Protein AF-A0A821K163-F1 (afdb_monomer_lite)

pLDDT: mean 79.91, std 12.19, range [38.62, 91.5]

Radius of gyration: 20.78 Å; chains: 1; bounding box: 49×16×61 Å

Structure (mmCIF, N/CA/C/O backbone):
data_AF-A0A821K163-F1
#
_entry.id   AF-A0A821K163-F1
#
loop_
_atom_site.group_PDB
_atom_site.id
_atom_site.type_symbol
_atom_site.label_atom_id
_atom_site.label_alt_id
_atom_site.label_comp_id
_atom_site.label_asym_id
_atom_site.label_entity_id
_atom_site.label_seq_id
_atom_site.pdbx_PDB_ins_code
_atom_site.Cartn_x
_atom_site.Cartn_y
_atom_site.Cartn_z
_atom_site.occupancy
_atom_site.B_iso_or_equiv
_atom_site.auth_seq_id
_atom_site.auth_comp_id
_atom_site.auth_asym_id
_atom_site.auth_atom_id
_atom_site.pdbx_PDB_model_num
ATOM 1 N N . MET A 1 1 ? -6.308 3.502 32.972 1.00 62.50 1 MET A N 1
ATOM 2 C CA . MET A 1 1 ? -5.174 3.258 32.047 1.00 62.50 1 MET A CA 1
ATOM 3 C C . MET A 1 1 ? -5.511 2.286 30.923 1.00 62.50 1 MET A C 1
ATOM 5 O O . MET A 1 1 ? -5.380 2.694 29.782 1.00 62.50 1 MET A O 1
ATOM 9 N N . ARG A 1 2 ? -6.003 1.063 31.192 1.00 69.50 2 ARG A N 1
ATOM 10 C CA . ARG A 1 2 ? -6.316 0.059 30.147 1.00 69.50 2 ARG A CA 1
ATOM 11 C C . ARG A 1 2 ? -7.212 0.580 29.007 1.00 69.50 2 ARG A C 1
ATOM 13 O O . ARG A 1 2 ? -6.860 0.394 27.849 1.00 69.50 2 ARG A O 1
ATOM 20 N N . GLN A 1 3 ? -8.309 1.270 29.334 1.00 70.38 3 GLN A N 1
ATOM 21 C CA . GLN A 1 3 ? -9.226 1.838 28.335 1.00 70.38 3 GLN A CA 1
ATOM 22 C C 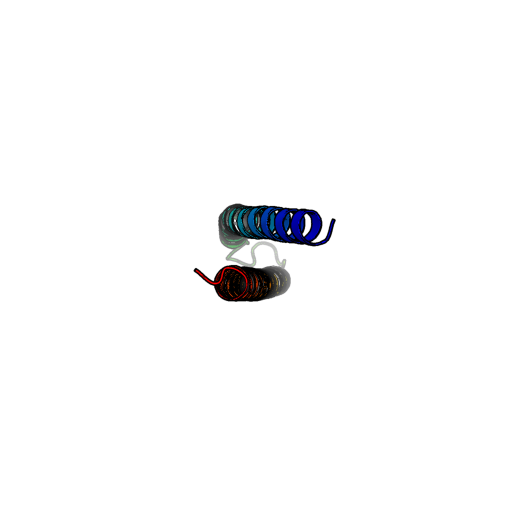. GLN A 1 3 ? -8.562 2.934 27.490 1.00 70.38 3 GLN A C 1
ATOM 24 O O . GLN A 1 3 ? -8.584 2.869 26.270 1.00 70.38 3 GLN A O 1
ATOM 29 N N . ILE A 1 4 ? -7.863 3.866 28.143 1.00 73.12 4 ILE A N 1
ATOM 30 C CA . ILE A 1 4 ? -7.122 4.951 27.482 1.00 73.12 4 ILE A CA 1
ATOM 31 C C . ILE A 1 4 ? -6.105 4.381 26.479 1.00 73.12 4 ILE A C 1
ATOM 33 O O . ILE A 1 4 ? -6.039 4.824 25.337 1.00 73.12 4 ILE A O 1
ATOM 37 N N . THR A 1 5 ? -5.340 3.356 26.866 1.00 80.38 5 THR A N 1
ATOM 38 C CA . THR A 1 5 ? -4.379 2.693 25.969 1.00 80.38 5 THR A CA 1
ATOM 39 C C . THR A 1 5 ? -5.063 2.005 24.782 1.00 80.38 5 THR A C 1
ATOM 41 O O . THR A 1 5 ? -4.521 2.036 23.676 1.00 80.38 5 THR A O 1
ATOM 44 N N . LYS A 1 6 ? -6.245 1.407 24.987 1.00 80.00 6 LYS A N 1
ATOM 45 C CA . LYS A 1 6 ? -7.046 0.805 23.910 1.00 80.00 6 LYS A CA 1
ATOM 46 C C . LYS A 1 6 ? 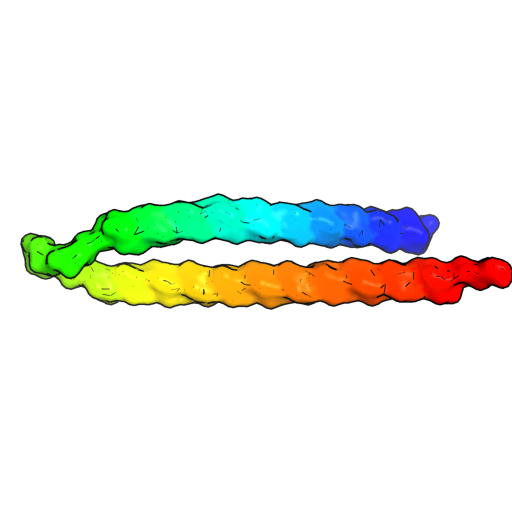-7.522 1.872 22.919 1.00 80.00 6 LYS A C 1
ATOM 48 O O . LYS A 1 6 ? -7.300 1.721 21.719 1.00 80.00 6 LYS A O 1
ATOM 53 N N . ASP A 1 7 ? -8.060 2.981 23.415 1.00 82.12 7 ASP A N 1
ATOM 54 C CA . ASP A 1 7 ? -8.554 4.081 22.581 1.00 82.12 7 ASP A CA 1
ATOM 55 C C . ASP A 1 7 ? -7.426 4.725 21.761 1.00 82.12 7 ASP A C 1
ATOM 57 O O . ASP A 1 7 ? -7.591 4.964 20.563 1.00 82.12 7 ASP A O 1
ATOM 61 N N . PHE A 1 8 ? -6.249 4.936 22.365 1.00 85.62 8 PHE A N 1
ATOM 62 C CA . PHE A 1 8 ? -5.069 5.423 21.643 1.00 85.62 8 PHE A CA 1
ATOM 63 C C . PHE A 1 8 ? -4.625 4.461 20.542 1.00 85.62 8 PHE A C 1
ATOM 65 O O . PHE A 1 8 ? -4.312 4.903 19.438 1.00 85.62 8 PHE A O 1
ATOM 72 N N . ARG A 1 9 ? -4.615 3.149 20.808 1.00 84.38 9 ARG A N 1
ATOM 73 C CA . ARG A 1 9 ? -4.219 2.143 19.814 1.00 84.38 9 ARG A CA 1
ATOM 74 C C . ARG A 1 9 ? -5.182 2.119 18.625 1.00 84.38 9 ARG A C 1
ATOM 76 O O . ARG A 1 9 ? -4.731 2.048 17.486 1.00 84.38 9 ARG A O 1
ATOM 83 N N . ILE A 1 10 ? -6.486 2.233 18.876 1.00 87.06 10 ILE A N 1
ATOM 84 C CA . ILE A 1 10 ? -7.511 2.309 17.824 1.00 87.06 10 ILE A CA 1
ATOM 85 C C . ILE A 1 10 ? -7.330 3.580 16.987 1.00 87.06 10 ILE A C 1
ATOM 87 O O . ILE A 1 10 ? -7.333 3.511 15.759 1.00 87.06 10 ILE A O 1
ATOM 91 N N . GLN A 1 11 ? -7.145 4.736 17.629 1.00 87.75 11 GLN A N 1
ATOM 92 C CA . GLN A 1 11 ? -6.942 6.005 16.924 1.00 87.75 11 GLN A CA 1
ATOM 93 C C . GLN A 1 11 ? -5.663 5.992 16.081 1.00 87.75 11 GLN A C 1
ATOM 95 O O . GLN A 1 11 ? -5.702 6.365 14.910 1.00 87.75 11 GLN A O 1
ATOM 100 N N . ALA A 1 12 ? -4.556 5.498 16.642 1.00 88.81 12 ALA A N 1
ATOM 101 C CA . ALA A 1 12 ? -3.297 5.347 15.922 1.00 88.81 12 ALA A CA 1
ATOM 102 C C . ALA A 1 12 ? -3.451 4.422 14.707 1.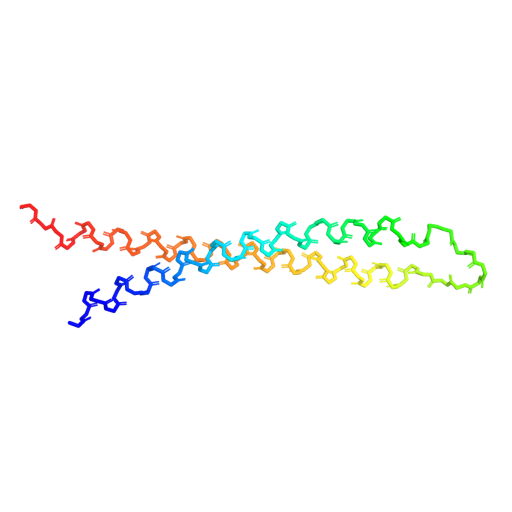00 88.81 12 ALA A C 1
ATOM 104 O O . ALA A 1 12 ? -3.002 4.766 13.618 1.00 88.81 12 ALA A O 1
ATOM 105 N N . MET A 1 13 ? -4.146 3.290 14.863 1.00 89.88 13 MET A N 1
ATOM 106 C CA . MET A 1 13 ? -4.363 2.357 13.758 1.00 89.88 13 MET A CA 1
ATOM 107 C C . MET A 1 13 ? -5.273 2.942 12.668 1.00 89.88 13 MET A C 1
ATOM 109 O O . MET A 1 13 ? -5.013 2.753 11.484 1.00 89.88 13 MET A O 1
ATOM 113 N N . ARG A 1 14 ? -6.305 3.718 13.028 1.00 88.75 14 ARG A N 1
ATOM 114 C CA . ARG A 1 14 ? -7.141 4.432 12.043 1.00 88.75 14 ARG A CA 1
ATOM 115 C C . ARG A 1 14 ? -6.330 5.434 11.224 1.00 88.75 14 ARG A C 1
ATOM 117 O O . ARG A 1 14 ? -6.462 5.462 10.003 1.00 88.75 14 ARG A O 1
ATOM 124 N N . LEU A 1 15 ? -5.485 6.226 11.885 1.00 90.88 15 LEU A N 1
ATOM 125 C CA . LEU A 1 15 ? -4.582 7.162 11.209 1.00 90.88 15 LEU A CA 1
ATOM 126 C C . LEU A 1 15 ? -3.586 6.423 10.310 1.00 90.88 15 LEU A C 1
ATOM 128 O O . LEU A 1 15 ? -3.316 6.869 9.197 1.00 90.88 15 LEU A O 1
ATOM 132 N N . TYR A 1 16 ? -3.081 5.275 10.762 1.00 89.31 16 TYR A N 1
ATOM 133 C CA . TYR A 1 16 ? -2.186 4.436 9.975 1.00 89.31 16 TYR A CA 1
ATOM 134 C C . TYR A 1 16 ? -2.859 3.912 8.697 1.00 89.31 16 TYR A C 1
ATOM 136 O O . TYR A 1 16 ? -2.306 4.089 7.616 1.00 89.31 16 TYR A O 1
ATOM 144 N N . VAL A 1 17 ? -4.089 3.389 8.778 1.00 90.31 17 VAL A N 1
ATOM 145 C CA . VAL A 1 17 ? -4.862 2.964 7.592 1.00 90.31 17 VAL A CA 1
ATOM 146 C C . VAL A 1 17 ? -5.084 4.128 6.623 1.00 90.31 17 VAL A C 1
ATOM 148 O O . VAL A 1 17 ? -4.868 3.980 5.424 1.00 90.31 17 VAL A O 1
ATOM 151 N N . GLN A 1 18 ? -5.462 5.307 7.124 1.00 89.06 18 GLN A N 1
ATOM 152 C CA . GLN A 1 18 ? -5.626 6.500 6.283 1.00 89.06 18 GLN A CA 1
ATOM 153 C C . GLN A 1 18 ? -4.316 6.908 5.593 1.00 89.06 18 GLN A C 1
ATOM 155 O O . GLN A 1 18 ? -4.323 7.280 4.418 1.00 89.06 18 GLN A O 1
ATOM 160 N N . SER A 1 19 ? -3.192 6.816 6.308 1.00 89.75 19 SER A N 1
ATOM 161 C CA . SER A 1 19 ? -1.863 7.071 5.752 1.00 89.75 19 SER A CA 1
ATOM 162 C C . SER A 1 19 ? -1.515 6.076 4.645 1.00 89.75 19 SER A C 1
ATOM 164 O O . SER A 1 19 ? -1.028 6.500 3.599 1.00 89.75 19 SER A O 1
ATOM 166 N N . LEU A 1 20 ? -1.797 4.784 4.840 1.00 88.56 20 LEU A N 1
ATOM 167 C CA . LEU A 1 20 ? -1.565 3.744 3.832 1.00 88.56 20 LEU A CA 1
ATOM 168 C C . LEU A 1 20 ? -2.379 3.997 2.559 1.00 88.56 20 LEU A C 1
ATOM 170 O O . LEU A 1 20 ? -1.833 3.915 1.460 1.00 88.56 20 LEU A O 1
ATOM 174 N N . THR A 1 21 ? -3.658 4.364 2.689 1.00 84.88 21 THR A N 1
ATOM 175 C CA . THR A 1 21 ? -4.507 4.696 1.534 1.00 84.88 21 THR A CA 1
ATOM 176 C C . THR A 1 21 ? -3.936 5.871 0.746 1.00 84.88 21 THR A C 1
ATOM 178 O O . THR A 1 21 ? -3.794 5.789 -0.473 1.00 84.88 21 THR A O 1
ATOM 181 N N . ARG A 1 22 ? -3.537 6.944 1.439 1.00 86.88 22 ARG A N 1
ATOM 182 C CA . ARG A 1 22 ? -2.951 8.125 0.795 1.00 86.88 22 ARG A CA 1
ATOM 183 C C . ARG A 1 22 ? -1.612 7.817 0.127 1.00 86.88 22 ARG A C 1
ATOM 185 O O . ARG A 1 22 ? -1.357 8.299 -0.974 1.00 86.88 22 ARG A O 1
ATOM 192 N N . GLU A 1 23 ? -0.753 7.035 0.778 1.00 85.88 23 GLU A N 1
ATOM 193 C CA . GLU A 1 23 ? 0.506 6.581 0.183 1.00 85.88 23 GLU A CA 1
ATOM 194 C C . GLU A 1 23 ? 0.231 5.784 -1.100 1.00 85.88 23 GLU A C 1
ATOM 196 O O . GLU A 1 23 ? 0.851 6.045 -2.130 1.00 85.88 23 GLU A O 1
ATOM 201 N N . ASN A 1 24 ? -0.745 4.876 -1.076 1.00 86.56 24 ASN A N 1
ATOM 202 C CA . ASN A 1 24 ? -1.102 4.071 -2.237 1.00 86.56 24 ASN A CA 1
ATOM 203 C C . ASN A 1 24 ? 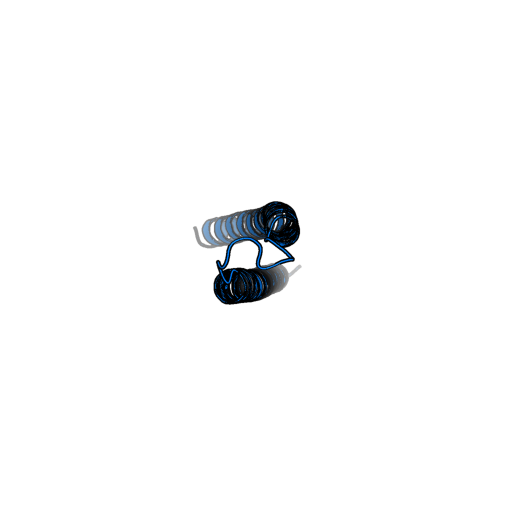-1.603 4.919 -3.422 1.00 86.56 24 ASN A C 1
ATOM 205 O O . ASN A 1 24 ? -1.199 4.686 -4.564 1.00 86.56 24 ASN A O 1
ATOM 209 N N . GLU A 1 25 ? -2.436 5.931 -3.168 1.00 84.50 25 GLU A N 1
ATOM 210 C CA . GLU A 1 25 ? -2.923 6.862 -4.198 1.00 84.50 25 GLU A CA 1
ATOM 211 C C . GLU A 1 25 ? -1.790 7.675 -4.839 1.00 84.50 25 GLU A C 1
ATOM 213 O O . GLU A 1 25 ? -1.729 7.816 -6.065 1.00 84.50 25 GLU A O 1
ATOM 218 N N . LEU A 1 26 ? -0.872 8.200 -4.020 1.00 84.38 26 LEU A N 1
ATOM 219 C CA . LEU A 1 26 ? 0.267 8.984 -4.501 1.00 84.38 26 LEU A CA 1
ATOM 220 C C . LEU A 1 26 ? 1.205 8.127 -5.356 1.00 84.38 26 LEU A C 1
ATOM 222 O O . LEU A 1 26 ? 1.551 8.511 -6.476 1.00 84.38 26 LEU A O 1
ATOM 226 N N . LEU A 1 27 ? 1.554 6.940 -4.859 1.00 84.25 27 LEU A N 1
ATOM 227 C CA . LEU A 1 27 ? 2.463 6.029 -5.545 1.00 84.25 27 LEU A CA 1
ATOM 228 C C . LEU A 1 27 ? 1.874 5.499 -6.846 1.00 84.25 27 LEU A C 1
ATOM 230 O O . LEU A 1 27 ? 2.590 5.410 -7.836 1.00 84.25 27 LEU A O 1
ATOM 234 N N . SER A 1 28 ? 0.583 5.164 -6.877 1.00 84.56 28 SER A N 1
ATOM 235 C CA . SER A 1 28 ? -0.052 4.610 -8.079 1.00 84.56 28 SER A CA 1
ATOM 236 C C . SER A 1 28 ? 0.055 5.564 -9.272 1.00 84.56 28 SER A C 1
ATOM 238 O O . SER A 1 28 ? 0.338 5.137 -10.393 1.00 84.56 28 SER A O 1
ATOM 240 N N . ASN A 1 29 ? -0.104 6.867 -9.026 1.00 83.62 29 ASN A N 1
ATOM 241 C CA . ASN A 1 29 ? 0.027 7.893 -10.057 1.00 83.62 29 ASN A CA 1
ATOM 242 C C . ASN A 1 29 ? 1.480 8.082 -10.514 1.00 83.62 29 ASN A C 1
ATOM 244 O O . ASN A 1 29 ? 1.736 8.215 -11.711 1.00 83.62 29 ASN A O 1
ATOM 248 N N . GLU A 1 30 ? 2.427 8.084 -9.577 1.00 83.25 30 GLU A N 1
ATOM 249 C CA . GLU A 1 30 ? 3.855 8.221 -9.874 1.00 83.25 30 GLU A CA 1
ATOM 250 C C . GLU A 1 30 ? 4.388 7.014 -10.659 1.00 83.25 30 GLU A C 1
ATOM 252 O O . GLU A 1 30 ? 4.995 7.180 -11.715 1.00 83.25 30 GLU A O 1
ATOM 257 N N . ILE A 1 31 ? 4.081 5.797 -10.203 1.00 85.50 31 ILE A N 1
ATOM 258 C CA . ILE A 1 31 ? 4.479 4.541 -10.850 1.00 85.50 31 ILE A CA 1
ATOM 259 C C . ILE A 1 31 ? 3.950 4.486 -12.280 1.00 85.50 31 ILE A C 1
ATOM 261 O O . ILE A 1 31 ? 4.691 4.112 -13.187 1.00 85.50 31 ILE A O 1
ATOM 265 N N . LYS A 1 32 ? 2.689 4.881 -12.495 1.00 84.44 32 LYS A N 1
ATOM 266 C CA . LYS A 1 32 ? 2.088 4.920 -13.830 1.00 84.44 32 LYS A CA 1
ATOM 267 C C . LYS A 1 32 ? 2.850 5.867 -14.760 1.00 84.44 32 LYS A C 1
ATOM 269 O O . LYS A 1 32 ? 3.214 5.455 -15.855 1.00 84.44 32 LYS A O 1
ATOM 274 N N . ARG A 1 33 ? 3.153 7.087 -14.305 1.00 84.25 33 ARG A N 1
ATOM 275 C CA . ARG A 1 33 ? 3.917 8.071 -15.094 1.00 84.25 33 ARG A CA 1
ATOM 276 C C . ARG A 1 33 ? 5.332 7.599 -15.406 1.00 84.25 33 ARG A C 1
ATOM 278 O O . ARG A 1 33 ? 5.807 7.812 -16.513 1.00 84.25 33 ARG A O 1
ATOM 285 N N . ILE A 1 34 ? 5.998 6.954 -14.449 1.00 84.25 34 ILE A N 1
ATOM 286 C CA . ILE A 1 34 ? 7.343 6.416 -14.667 1.00 84.25 34 ILE A CA 1
ATOM 287 C C . ILE A 1 34 ? 7.294 5.268 -15.681 1.00 84.25 34 ILE A C 1
ATOM 289 O O . ILE A 1 34 ? 8.091 5.265 -16.608 1.00 84.25 34 ILE A O 1
ATOM 293 N N . ILE A 1 35 ? 6.334 4.342 -15.558 1.00 80.62 35 ILE A N 1
ATOM 294 C CA . ILE A 1 35 ? 6.108 3.257 -16.530 1.00 80.62 35 ILE A CA 1
ATOM 295 C C . ILE A 1 35 ? 5.850 3.807 -17.937 1.00 80.62 35 ILE A C 1
ATOM 297 O O . ILE A 1 35 ? 6.401 3.278 -18.895 1.00 80.62 35 ILE A O 1
ATOM 301 N N . GLU A 1 36 ? 5.030 4.850 -18.064 1.00 82.44 36 GLU A N 1
ATOM 302 C CA . GLU A 1 36 ? 4.745 5.511 -19.344 1.00 82.44 36 GLU A CA 1
ATOM 303 C C . GLU A 1 36 ? 5.970 6.238 -19.919 1.00 82.44 36 GLU A C 1
ATOM 305 O O . GLU A 1 36 ? 6.092 6.351 -21.134 1.00 82.44 36 GLU A O 1
ATOM 310 N N . GLY A 1 37 ? 6.875 6.711 -19.059 1.00 79.50 37 GLY A N 1
ATOM 311 C CA . GLY A 1 37 ? 8.116 7.383 -19.443 1.00 79.50 37 GLY A CA 1
ATOM 312 C C . GLY A 1 37 ? 9.300 6.452 -19.715 1.00 79.50 37 GLY A C 1
ATOM 313 O O . GLY A 1 37 ? 10.364 6.948 -20.083 1.00 79.50 37 GLY A O 1
ATOM 314 N N . PHE A 1 38 ? 9.160 5.132 -19.529 1.00 77.94 38 PHE A N 1
ATOM 315 C CA . PHE A 1 38 ? 10.212 4.195 -19.923 1.00 77.94 38 PHE A CA 1
ATOM 316 C C . PHE A 1 38 ? 10.361 4.194 -21.453 1.00 77.94 38 PHE A C 1
ATOM 318 O O . PHE A 1 38 ? 9.343 4.166 -22.152 1.00 77.94 38 PHE A O 1
ATOM 325 N N . PRO A 1 39 ? 11.601 4.194 -21.981 1.00 75.12 39 PRO A N 1
ATOM 326 C CA . PRO A 1 39 ? 11.837 4.053 -23.414 1.00 75.12 39 PRO A CA 1
ATOM 327 C C . PRO A 1 39 ? 11.133 2.793 -23.929 1.00 75.12 39 PRO A C 1
ATOM 329 O O . PRO A 1 39 ? 11.361 1.705 -23.400 1.00 75.12 39 PRO A O 1
ATOM 332 N N . GLN A 1 40 ? 10.230 2.950 -24.902 1.00 66.94 40 GLN A N 1
ATOM 333 C CA . GLN A 1 40 ? 9.505 1.819 -25.500 1.00 66.94 40 GLN A CA 1
ATOM 334 C C . GLN A 1 40 ? 10.310 1.137 -26.604 1.00 66.94 40 GLN A C 1
ATOM 336 O O . GLN A 1 40 ? 10.143 -0.058 -26.834 1.00 66.94 40 GLN A O 1
ATOM 341 N N . ASP A 1 41 ? 11.211 1.891 -27.225 1.00 62.66 41 ASP A N 1
ATOM 342 C CA . ASP A 1 41 ? 12.157 1.413 -28.215 1.00 62.66 41 ASP A CA 1
ATOM 343 C C . ASP A 1 41 ? 13.557 1.414 -27.590 1.00 62.66 41 ASP A C 1
ATOM 345 O O . ASP A 1 41 ? 13.930 2.353 -26.878 1.00 62.66 41 ASP A O 1
ATOM 349 N N . ASN A 1 42 ? 14.337 0.361 -27.852 1.00 60.03 42 ASN A N 1
ATOM 350 C CA . ASN A 1 42 ? 15.769 0.315 -27.541 1.00 60.03 42 ASN A CA 1
ATOM 351 C C 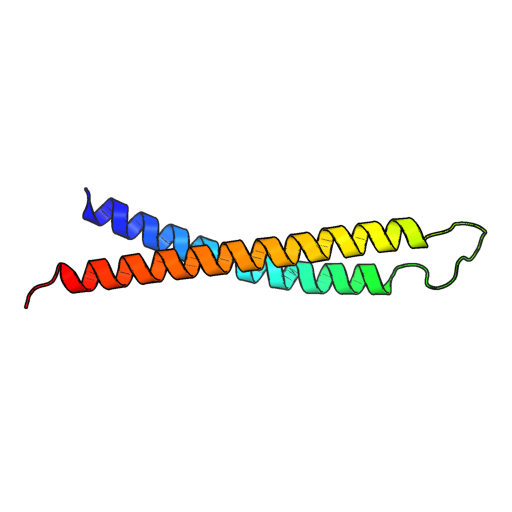. ASN A 1 42 ? 16.521 1.242 -28.515 1.00 60.03 42 ASN A C 1
ATOM 353 O O . ASN A 1 42 ? 17.301 0.780 -29.349 1.00 60.03 42 ASN A O 1
ATOM 357 N N . ASP A 1 43 ? 16.243 2.542 -28.452 1.00 60.50 43 ASP A N 1
ATOM 358 C CA . ASP A 1 43 ? 17.013 3.545 -29.175 1.00 60.50 43 ASP A CA 1
ATOM 359 C C . ASP A 1 43 ? 18.403 3.671 -28.530 1.00 60.50 43 ASP A C 1
ATOM 361 O O . ASP A 1 43 ? 18.573 3.576 -27.312 1.00 60.50 43 ASP A O 1
ATOM 365 N N . ASP A 1 44 ? 19.420 3.828 -29.375 1.00 59.50 44 ASP A N 1
ATOM 366 C CA . ASP A 1 44 ? 20.826 4.036 -28.999 1.00 59.50 44 ASP A CA 1
ATOM 367 C C . ASP A 1 44 ? 21.554 2.865 -28.304 1.00 59.50 44 ASP A C 1
ATOM 369 O O . ASP A 1 44 ? 22.559 3.056 -27.616 1.00 59.50 44 ASP A O 1
ATOM 373 N N . GLY A 1 45 ? 21.113 1.618 -28.516 1.00 63.66 45 GLY A N 1
ATOM 374 C CA . GLY A 1 45 ? 21.855 0.425 -28.070 1.00 63.66 45 GLY A CA 1
ATOM 375 C C . GLY A 1 45 ? 21.838 0.188 -26.554 1.00 63.66 45 GLY A C 1
ATOM 376 O O . GLY A 1 45 ? 22.581 -0.661 -26.054 1.00 63.66 45 GLY A O 1
ATOM 377 N N . PHE A 1 46 ? 20.985 0.910 -25.825 1.00 69.31 46 PHE A N 1
ATOM 378 C CA . PHE A 1 46 ? 20.718 0.689 -24.410 1.00 69.31 46 PHE A CA 1
ATOM 379 C C . PHE A 1 46 ? 19.465 -0.177 -24.241 1.00 69.31 46 PHE A C 1
ATOM 381 O O . PHE A 1 46 ? 18.366 0.231 -24.603 1.00 69.31 46 PHE A O 1
ATOM 388 N N . ASP A 1 47 ? 19.628 -1.375 -23.674 1.00 75.19 47 ASP A N 1
ATOM 389 C CA . ASP A 1 47 ? 18.502 -2.252 -23.346 1.00 75.19 47 ASP A CA 1
ATOM 390 C C . ASP A 1 47 ? 17.856 -1.816 -22.021 1.00 75.19 47 ASP A C 1
ATOM 392 O O . ASP A 1 47 ? 18.358 -2.118 -20.934 1.00 75.19 47 ASP A O 1
ATOM 396 N N . ALA A 1 48 ? 16.746 -1.078 -22.104 1.00 74.56 48 ALA A N 1
ATOM 397 C CA . ALA A 1 48 ? 16.012 -0.586 -20.934 1.00 74.56 48 ALA A CA 1
ATOM 398 C C . ALA A 1 48 ? 15.108 -1.660 -20.290 1.00 74.56 48 ALA A C 1
ATOM 400 O O . ALA A 1 48 ? 14.645 -1.496 -19.153 1.00 74.56 48 ALA A O 1
ATOM 401 N N . GLU A 1 49 ? 14.885 -2.780 -20.984 1.00 80.31 49 GLU A N 1
ATOM 402 C CA . GLU A 1 49 ? 13.961 -3.852 -20.606 1.00 80.31 49 GLU A CA 1
ATOM 403 C C . GLU A 1 49 ? 14.247 -4.468 -19.216 1.00 80.31 49 GLU A C 1
ATOM 405 O O . GLU A 1 49 ? 13.299 -4.684 -18.447 1.00 80.31 49 GLU A O 1
ATOM 410 N N . PRO A 1 50 ? 15.508 -4.724 -18.803 1.00 85.50 50 PRO A N 1
ATOM 411 C CA . PRO A 1 50 ? 15.795 -5.242 -17.466 1.00 85.50 50 PRO A CA 1
ATOM 412 C C . PRO A 1 50 ? 15.435 -4.241 -16.361 1.00 85.50 50 PRO A C 1
ATOM 414 O O . PRO A 1 50 ? 14.882 -4.629 -15.328 1.00 85.50 50 PRO A O 1
ATOM 417 N N . GLY A 1 51 ? 15.704 -2.951 -16.589 1.00 82.62 51 GLY A N 1
ATOM 418 C CA . GLY A 1 51 ? 15.376 -1.871 -15.657 1.00 82.62 51 GLY A CA 1
ATOM 419 C C . GLY A 1 51 ? 13.868 -1.694 -15.504 1.00 82.62 51 GLY A C 1
ATOM 420 O O . GLY A 1 51 ? 13.362 -1.637 -14.380 1.00 82.62 51 GLY A O 1
ATOM 421 N N . TYR A 1 52 ? 13.140 -1.718 -16.623 1.00 84.81 52 TYR A N 1
ATOM 422 C CA . TYR A 1 52 ? 11.679 -1.695 -16.639 1.00 84.81 52 TYR A CA 1
ATOM 423 C C . TYR A 1 52 ? 11.080 -2.877 -15.865 1.00 84.81 52 TYR A C 1
ATOM 425 O O . TYR A 1 52 ? 10.230 -2.694 -14.987 1.00 84.81 52 TYR A O 1
ATOM 433 N N . LYS A 1 53 ? 11.559 -4.100 -16.134 1.00 86.00 53 LYS A N 1
ATOM 434 C CA . LYS A 1 53 ? 11.112 -5.315 -15.435 1.00 86.00 53 LYS A CA 1
ATOM 435 C C . LYS A 1 53 ? 11.349 -5.232 -13.933 1.00 86.00 53 LYS A C 1
ATOM 437 O O . LYS A 1 53 ? 10.434 -5.538 -13.166 1.00 86.00 53 LYS A O 1
ATOM 442 N N . ALA A 1 54 ? 12.539 -4.808 -13.508 1.00 87.50 54 ALA A N 1
ATOM 443 C CA . ALA A 1 54 ? 12.876 -4.666 -12.095 1.00 87.50 54 ALA A CA 1
ATOM 444 C C . ALA A 1 54 ? 11.995 -3.612 -11.405 1.00 87.50 54 ALA A C 1
ATOM 446 O O . ALA A 1 54 ? 11.418 -3.891 -10.350 1.00 87.50 54 ALA A O 1
ATOM 447 N N . PHE A 1 55 ? 11.820 -2.446 -12.034 1.00 87.31 55 PHE A N 1
ATOM 448 C CA . PHE A 1 55 ? 10.967 -1.368 -11.534 1.00 87.31 55 PHE A CA 1
ATOM 449 C C . PHE A 1 55 ? 9.518 -1.839 -11.358 1.00 87.31 55 PHE A C 1
ATOM 451 O O . PHE A 1 55 ? 8.947 -1.756 -10.267 1.00 87.31 55 PHE A O 1
ATOM 458 N N . LYS A 1 56 ? 8.938 -2.425 -12.411 1.00 87.25 56 LYS A N 1
ATOM 459 C CA . LYS A 1 56 ? 7.575 -2.965 -12.391 1.00 87.25 56 LYS A CA 1
ATOM 460 C C . LYS A 1 56 ? 7.413 -4.054 -11.332 1.00 87.25 56 LYS A C 1
ATOM 462 O O . LYS A 1 56 ? 6.419 -4.066 -10.607 1.00 87.25 56 LYS A O 1
ATOM 467 N N . HIS A 1 57 ? 8.378 -4.966 -11.218 1.00 89.25 57 HIS A N 1
ATOM 468 C CA . HIS A 1 57 ? 8.337 -6.047 -10.236 1.00 89.25 57 HIS A CA 1
ATOM 469 C C . HIS A 1 57 ? 8.351 -5.519 -8.796 1.00 89.25 57 HIS A C 1
ATOM 471 O O . HIS A 1 57 ? 7.491 -5.902 -7.999 1.00 89.25 57 HIS A O 1
ATOM 477 N N . TYR A 1 58 ? 9.270 -4.604 -8.479 1.00 89.94 58 TYR A N 1
ATOM 478 C CA . TYR A 1 58 ? 9.363 -3.981 -7.159 1.00 89.94 58 TYR A CA 1
ATOM 479 C C . TYR A 1 58 ? 8.060 -3.271 -6.774 1.00 89.94 58 TYR A C 1
ATOM 481 O O . TYR A 1 58 ? 7.517 -3.501 -5.692 1.00 89.94 58 TYR A O 1
ATOM 489 N N . HIS A 1 59 ? 7.514 -2.454 -7.673 1.00 89.12 59 HIS A N 1
ATOM 490 C CA . HIS A 1 59 ? 6.307 -1.686 -7.384 1.00 89.12 59 HIS A CA 1
ATOM 491 C C . HIS A 1 59 ? 5.048 -2.556 -7.287 1.00 89.12 59 HIS A C 1
ATOM 493 O O . HIS A 1 59 ? 4.196 -2.296 -6.436 1.00 89.12 59 HIS A O 1
ATOM 499 N N . ASN A 1 60 ? 4.971 -3.653 -8.045 1.00 88.12 60 ASN A N 1
ATOM 500 C CA . ASN A 1 60 ? 3.924 -4.660 -7.866 1.00 88.12 60 ASN A CA 1
ATOM 501 C C . ASN A 1 60 ? 4.003 -5.339 -6.489 1.00 88.12 60 ASN A C 1
ATOM 503 O O . ASN A 1 60 ? 2.976 -5.540 -5.841 1.00 88.12 60 ASN A O 1
ATOM 507 N N . LEU A 1 61 ? 5.207 -5.695 -6.023 1.00 91.31 61 LEU A N 1
ATOM 508 C CA . LEU A 1 61 ? 5.398 -6.261 -4.683 1.00 91.31 61 LEU A CA 1
ATOM 509 C C . LEU A 1 61 ? 5.039 -5.255 -3.588 1.00 91.31 61 LEU A C 1
ATOM 511 O O . LEU A 1 61 ? 4.363 -5.616 -2.626 1.00 91.31 61 LEU A O 1
ATOM 515 N N . ARG A 1 62 ? 5.437 -3.989 -3.750 1.00 87.38 62 ARG A N 1
ATOM 516 C CA . ARG A 1 62 ? 5.081 -2.912 -2.820 1.00 87.38 62 ARG A CA 1
ATOM 517 C C . ARG A 1 62 ? 3.564 -2.731 -2.722 1.00 87.38 62 ARG A C 1
ATOM 519 O O . ARG A 1 62 ? 3.056 -2.640 -1.612 1.00 87.38 62 ARG A O 1
ATOM 526 N N . GLY A 1 63 ? 2.843 -2.763 -3.845 1.00 88.50 63 GLY A N 1
ATOM 527 C CA . GLY A 1 63 ? 1.375 -2.715 -3.852 1.00 88.50 63 GLY A CA 1
ATOM 528 C C . GLY A 1 63 ? 0.739 -3.891 -3.103 1.00 88.50 63 GLY A C 1
ATOM 529 O O . GLY A 1 63 ? -0.139 -3.696 -2.268 1.00 88.50 63 GLY A O 1
ATOM 530 N N . LYS A 1 64 ? 1.241 -5.116 -3.315 1.00 90.06 64 LYS A N 1
ATOM 531 C CA . LYS A 1 64 ? 0.790 -6.296 -2.552 1.00 90.06 64 LYS A CA 1
ATOM 532 C C . LYS A 1 64 ? 1.033 -6.143 -1.049 1.00 90.06 64 LYS A C 1
ATOM 534 O O . LYS A 1 64 ? 0.162 -6.502 -0.263 1.00 90.06 64 LYS A O 1
ATOM 539 N N . ARG A 1 65 ? 2.191 -5.604 -0.653 1.00 90.50 65 ARG A N 1
ATOM 540 C CA . ARG A 1 65 ? 2.521 -5.335 0.755 1.00 90.50 65 ARG A CA 1
ATOM 541 C C . ARG A 1 65 ? 1.532 -4.349 1.378 1.00 90.50 65 ARG A C 1
ATOM 543 O O . ARG A 1 65 ? 0.994 -4.641 2.437 1.00 90.50 65 ARG A O 1
ATOM 550 N N . LEU A 1 66 ? 1.264 -3.230 0.700 1.00 88.94 66 LEU A N 1
ATOM 551 C CA . LEU A 1 66 ? 0.315 -2.215 1.169 1.00 88.94 66 LEU A CA 1
ATOM 552 C C . LEU A 1 66 ? -1.091 -2.795 1.362 1.00 88.94 66 LEU A C 1
ATOM 554 O O . LEU A 1 66 ? -1.725 -2.519 2.376 1.00 88.94 66 LEU A O 1
ATOM 558 N N . ASN A 1 67 ? -1.553 -3.637 0.434 1.00 88.25 67 ASN A N 1
ATOM 559 C CA . ASN A 1 67 ? -2.853 -4.298 0.562 1.00 88.25 67 ASN A CA 1
ATOM 560 C C . ASN A 1 67 ? -2.904 -5.222 1.785 1.00 88.25 67 ASN A C 1
ATOM 562 O O . ASN A 1 67 ? -3.841 -5.130 2.572 1.00 88.25 67 ASN A O 1
ATOM 566 N N . LEU A 1 68 ? -1.877 -6.056 1.989 1.00 91.50 68 LEU A N 1
ATOM 567 C CA . LEU A 1 68 ? -1.796 -6.938 3.158 1.00 91.50 68 LEU A CA 1
ATOM 568 C C . LEU A 1 68 ? -1.761 -6.147 4.476 1.00 91.50 68 LEU A C 1
ATOM 570 O O . LEU A 1 68 ? -2.458 -6.500 5.424 1.00 91.50 68 LEU A O 1
ATOM 574 N N . GLU A 1 69 ? -0.978 -5.068 4.538 1.00 89.94 69 GLU A N 1
ATOM 575 C CA . GLU A 1 69 ? -0.900 -4.190 5.715 1.00 89.94 69 GLU A CA 1
ATOM 576 C C . GLU A 1 69 ? -2.247 -3.509 6.002 1.00 89.94 69 GLU A C 1
ATOM 578 O O . GLU A 1 69 ? -2.671 -3.430 7.160 1.00 89.94 69 GLU A O 1
ATOM 583 N N . ALA A 1 70 ? -2.954 -3.057 4.962 1.00 88.38 70 ALA A N 1
ATOM 584 C CA . ALA A 1 70 ? -4.280 -2.466 5.091 1.00 88.38 70 ALA A CA 1
ATOM 585 C C . ALA A 1 70 ? -5.315 -3.489 5.587 1.00 88.38 70 ALA A C 1
ATOM 587 O O . ALA A 1 70 ? -6.044 -3.202 6.536 1.00 88.38 70 ALA A O 1
ATOM 588 N N . GLU A 1 71 ? -5.348 -4.691 5.007 1.00 89.69 71 GLU A N 1
ATOM 589 C CA . GLU A 1 71 ? -6.242 -5.781 5.422 1.00 89.69 71 GLU A CA 1
ATOM 590 C C . GLU A 1 71 ? -6.025 -6.170 6.889 1.00 89.69 71 GLU A C 1
ATOM 592 O O . GLU A 1 71 ? -6.985 -6.244 7.657 1.00 89.69 71 GLU A O 1
ATOM 597 N N . GLN A 1 72 ? -4.769 -6.344 7.311 1.00 89.44 72 GLN A N 1
ATOM 598 C CA . GLN A 1 72 ? -4.430 -6.655 8.705 1.00 89.44 72 GLN A CA 1
ATOM 599 C C . GLN A 1 72 ? -4.860 -5.542 9.662 1.00 89.44 72 GLN A C 1
ATOM 601 O O . GLN A 1 72 ? -5.381 -5.808 10.746 1.00 89.44 72 GLN A O 1
ATOM 606 N N . SER A 1 73 ? -4.664 -4.289 9.258 1.00 87.56 73 SER A N 1
ATOM 607 C CA . SER A 1 73 ? -5.017 -3.125 10.070 1.00 87.56 73 SER A CA 1
ATOM 608 C C . SER A 1 73 ? -6.538 -2.965 10.201 1.00 87.56 73 SER A C 1
ATOM 610 O O . SER A 1 73 ? -7.032 -2.641 11.282 1.00 87.56 73 SER A O 1
ATOM 612 N N . ILE A 1 74 ? -7.296 -3.246 9.134 1.00 88.69 74 ILE A N 1
ATOM 613 C CA . ILE A 1 74 ? -8.768 -3.298 9.153 1.00 88.69 74 ILE A CA 1
ATOM 614 C C . ILE A 1 74 ? -9.251 -4.447 10.043 1.00 88.69 74 ILE A C 1
ATOM 616 O O . ILE A 1 74 ? -10.131 -4.234 10.877 1.00 88.69 74 ILE A O 1
ATOM 620 N N . HIS A 1 75 ? -8.652 -5.634 9.918 1.00 89.31 75 HIS A N 1
ATOM 621 C CA . HIS A 1 75 ? -8.978 -6.786 10.758 1.00 89.31 75 HIS A CA 1
ATOM 622 C C . HIS A 1 75 ? -8.775 -6.463 12.240 1.00 89.31 75 HIS A C 1
ATOM 624 O O . HIS A 1 75 ? -9.707 -6.600 13.031 1.00 89.31 75 HIS A O 1
ATOM 630 N N . PHE A 1 76 ? -7.609 -5.923 12.602 1.00 88.00 76 PHE A N 1
ATOM 631 C CA . PHE A 1 76 ? -7.323 -5.480 13.964 1.00 88.00 76 PHE A CA 1
ATOM 632 C C . PHE A 1 76 ? -8.378 -4.484 14.474 1.00 88.00 76 PHE A C 1
ATOM 634 O O . PHE A 1 76 ? -8.886 -4.621 15.585 1.00 88.00 76 PHE A O 1
ATOM 641 N N . LEU A 1 77 ? -8.741 -3.480 13.668 1.00 86.81 77 LEU A N 1
ATOM 642 C CA . LEU A 1 77 ? -9.766 -2.505 14.048 1.00 86.81 77 LEU A CA 1
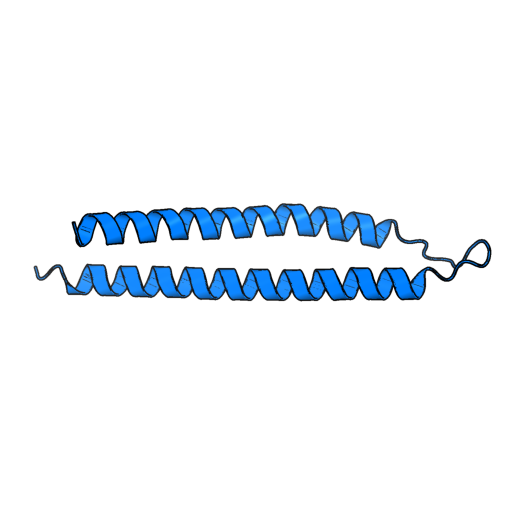ATOM 643 C C . LEU A 1 77 ? -11.138 -3.159 14.271 1.00 86.81 77 LEU A C 1
ATOM 645 O O . LEU A 1 77 ? -11.838 -2.762 15.204 1.00 86.81 77 LEU A O 1
ATOM 649 N N . SER A 1 78 ? -11.500 -4.156 13.461 1.00 86.19 78 SER A N 1
ATOM 650 C CA . SER A 1 78 ? -12.759 -4.896 13.607 1.00 86.19 78 SER A CA 1
ATOM 651 C C . SER A 1 78 ? -12.803 -5.734 14.890 1.00 86.19 78 SER A C 1
ATOM 653 O O . SER A 1 78 ? -13.788 -5.670 15.624 1.00 86.19 78 SER A O 1
ATOM 655 N N . GLU A 1 79 ? -11.712 -6.420 15.246 1.00 84.94 79 GLU A N 1
ATOM 656 C CA . GLU A 1 79 ? -11.608 -7.169 16.507 1.00 84.94 79 GLU A CA 1
ATOM 657 C C . GLU A 1 79 ? -11.761 -6.242 17.718 1.00 84.94 79 GLU A C 1
ATOM 659 O O . GLU A 1 79 ? -12.479 -6.544 18.673 1.00 84.94 79 GLU A O 1
ATOM 664 N N . GLN A 1 80 ? -11.132 -5.063 17.664 1.00 79.81 80 GLN A N 1
ATOM 665 C CA . GLN A 1 80 ? -11.207 -4.091 18.751 1.00 79.81 80 GLN A CA 1
ATOM 666 C C . GLN A 1 80 ? -12.614 -3.504 18.945 1.00 79.81 80 GLN A C 1
ATOM 668 O O . GLN A 1 80 ? -12.948 -3.147 20.081 1.00 79.81 80 GLN A O 1
ATOM 673 N N . GLN A 1 81 ? -13.424 -3.419 17.880 1.00 70.12 81 GLN A N 1
ATOM 674 C CA . GLN A 1 81 ? -14.836 -3.020 17.947 1.00 70.12 81 GLN A CA 1
ATOM 675 C C . GLN A 1 81 ? -15.694 -4.097 18.620 1.00 70.12 81 GLN A C 1
ATOM 677 O O . GLN A 1 81 ? -16.407 -3.781 19.570 1.00 70.12 81 GLN A O 1
ATOM 682 N N . VAL A 1 82 ? -15.554 -5.363 18.213 1.00 64.12 82 VAL A N 1
ATOM 683 C CA . VAL A 1 82 ? -16.303 -6.491 18.801 1.00 64.12 82 VAL A CA 1
ATOM 684 C C . VAL A 1 82 ? -16.017 -6.630 20.301 1.00 64.12 82 VAL A C 1
ATOM 686 O O . VAL A 1 82 ? -16.936 -6.767 21.105 1.00 64.12 82 VAL A O 1
ATOM 689 N N . GLU A 1 83 ? -14.753 -6.506 20.713 1.00 60.41 83 GLU A N 1
ATOM 690 C CA . GLU A 1 83 ? -14.383 -6.508 22.135 1.00 60.41 83 GLU A CA 1
ATOM 691 C C . GLU A 1 83 ? -14.955 -5.315 22.928 1.00 60.41 83 GLU A C 1
ATOM 693 O O . GLU A 1 83 ? -15.079 -5.384 24.156 1.00 60.41 83 GLU A O 1
ATOM 698 N N . GLY A 1 84 ? -15.210 -4.186 22.261 1.00 58.84 84 GLY A N 1
ATOM 699 C CA . GLY A 1 84 ? -15.820 -3.001 22.866 1.00 58.84 84 GLY A CA 1
ATOM 700 C C . GLY A 1 84 ? -17.294 -3.228 23.193 1.00 58.84 84 GLY A C 1
ATOM 701 O O . GLY A 1 84 ? -17.722 -2.903 24.299 1.00 58.84 84 GLY A O 1
ATOM 702 N N . ASP A 1 85 ? -18.027 -3.871 22.283 1.00 55.56 85 ASP A N 1
ATOM 703 C CA . ASP A 1 85 ? -19.454 -4.168 22.449 1.00 55.56 85 ASP A CA 1
ATOM 704 C C . ASP A 1 85 ? -19.703 -5.256 23.505 1.00 55.56 85 ASP A C 1
ATOM 706 O O . ASP A 1 85 ? -20.635 -5.151 24.297 1.00 55.56 85 ASP A O 1
ATOM 710 N N . THR A 1 86 ? -18.826 -6.262 23.613 1.00 54.91 86 THR A N 1
ATOM 711 C CA . THR A 1 86 ? -18.961 -7.320 24.636 1.00 54.91 86 THR A CA 1
ATOM 712 C C . THR A 1 86 ? -18.699 -6.858 26.075 1.00 54.91 86 THR A C 1
ATOM 714 O O . THR A 1 86 ? -19.110 -7.537 27.012 1.00 54.91 86 THR A O 1
ATOM 717 N N . ASN A 1 87 ? -18.008 -5.728 26.278 1.00 51.53 87 ASN A N 1
ATOM 718 C CA . ASN A 1 87 ? -17.682 -5.201 27.613 1.00 51.53 87 ASN A CA 1
ATOM 719 C C . ASN A 1 87 ? -18.663 -4.124 28.112 1.00 51.53 87 ASN A C 1
ATOM 721 O O . ASN A 1 87 ? -18.475 -3.609 29.213 1.00 51.53 87 ASN A O 1
ATOM 725 N N . ASN A 1 88 ? -19.707 -3.812 27.340 1.00 46.38 88 ASN A N 1
ATOM 726 C CA . ASN A 1 88 ? -20.843 -2.999 27.772 1.00 46.38 88 ASN A CA 1
ATOM 727 C C . ASN A 1 88 ? -22.077 -3.909 27.926 1.00 46.38 88 ASN A C 1
ATOM 729 O O . ASN A 1 88 ? -22.894 -3.990 27.007 1.00 46.38 88 ASN A O 1
ATOM 733 N N . PRO A 1 89 ? -22.239 -4.625 29.055 1.00 44.94 89 PRO A N 1
ATOM 734 C CA . PRO A 1 89 ? -23.532 -5.207 29.368 1.00 44.94 89 PRO A CA 1
ATOM 735 C C . PRO A 1 89 ? -24.490 -4.049 29.674 1.00 44.94 89 PRO A C 1
ATOM 737 O O . PRO A 1 89 ? -24.216 -3.232 30.556 1.00 44.94 89 PRO A O 1
ATOM 740 N N . GLN A 1 90 ? -25.567 -3.949 28.895 1.00 38.62 90 GLN A N 1
ATOM 741 C CA . GLN A 1 90 ? -26.760 -3.213 29.317 1.00 38.62 90 GLN A CA 1
ATOM 742 C C . GLN A 1 90 ? -27.295 -3.779 30.633 1.00 38.62 90 GLN A C 1
ATOM 744 O O . GLN A 1 90 ? -27.216 -5.018 30.812 1.00 38.62 90 GLN A O 1
#

Secondary structure (DSSP, 8-state):
-HHHHHHHHHHHHHHHHHHHHHHHHHHHHHHHHHHHTS-SS-GGG---HHHHHHHHHHHHHHHHHHHHHHHHHHHHHHHHHHHHHHT---

Foldseek 3Di:
DVVVVLVVVLVVLVVVLVVLVVVCVVVVVVLVVVLVPQDPDCPPVDDCPVVSVVSVVVVVVVNVVSVVSNVVSVVVSVVSVVVVVVPDDD

Sequence (90 aa):
MRQITKDFRIQAMRLYVQSLTRENELLSNEIKRIIEGFPQDNDDGFDAEPGYKAFKHYHNLRGKRLNLEAEQSIHFLSEQQVEGDTNNPQ